Protein AF-A0A920AVJ4-F1 (afdb_monomer_lite)

Structure (mmCIF, N/CA/C/O backbone):
data_AF-A0A920AVJ4-F1
#
_entry.id   AF-A0A920AVJ4-F1
#
loop_
_atom_site.group_PDB
_atom_site.id
_atom_site.type_symbol
_atom_site.label_atom_id
_atom_site.label_alt_id
_atom_site.label_comp_id
_atom_site.label_asym_id
_atom_site.label_entity_id
_atom_site.label_seq_id
_atom_site.pdbx_PDB_ins_code
_atom_site.Cartn_x
_atom_site.Cartn_y
_atom_site.Cartn_z
_atom_site.occupancy
_atom_site.B_iso_or_equiv
_atom_site.auth_seq_id
_atom_site.auth_comp_id
_atom_site.auth_asym_id
_atom_site.auth_atom_id
_atom_site.pdbx_PDB_model_num
ATOM 1 N N . MET A 1 1 ? 3.352 11.885 11.470 1.00 48.16 1 MET A N 1
ATOM 2 C CA . MET A 1 1 ? 4.686 11.280 11.674 1.00 48.16 1 MET A CA 1
ATOM 3 C C . MET A 1 1 ? 5.054 10.515 10.416 1.00 48.16 1 MET A C 1
ATOM 5 O O . MET A 1 1 ? 4.161 9.924 9.822 1.00 48.16 1 MET A O 1
ATOM 9 N N . GLN A 1 2 ? 6.312 10.574 9.982 1.00 61.62 2 GLN A N 1
ATOM 10 C CA . GLN A 1 2 ? 6.826 9.662 8.956 1.00 61.62 2 GLN A CA 1
ATOM 11 C C . GLN A 1 2 ? 7.386 8.417 9.657 1.00 61.62 2 GLN A C 1
ATOM 13 O O . GLN A 1 2 ? 7.918 8.561 10.758 1.00 61.62 2 GLN A O 1
ATOM 18 N N . PRO A 1 3 ? 7.223 7.211 9.089 1.00 67.56 3 PRO A N 1
ATOM 19 C CA . PRO A 1 3 ? 7.799 6.007 9.672 1.00 67.56 3 PRO A CA 1
ATOM 20 C C . PRO A 1 3 ? 9.327 6.095 9.648 1.00 67.56 3 PRO A C 1
ATOM 22 O O . PRO A 1 3 ? 9.911 6.466 8.630 1.00 67.56 3 PRO A O 1
ATOM 25 N N . GLU A 1 4 ? 9.963 5.744 10.763 1.00 81.25 4 GLU A N 1
ATOM 26 C CA . GLU A 1 4 ? 11.417 5.633 10.846 1.00 81.25 4 GLU A CA 1
ATOM 27 C C . GLU A 1 4 ? 11.849 4.223 10.445 1.00 81.25 4 GLU A C 1
ATOM 29 O O . GLU A 1 4 ? 11.341 3.219 10.956 1.00 81.25 4 GLU A O 1
ATOM 34 N N . GLU A 1 5 ? 12.782 4.142 9.501 1.00 80.31 5 GLU A N 1
ATOM 35 C CA . GLU A 1 5 ? 13.288 2.872 8.995 1.00 80.31 5 GLU A CA 1
ATOM 36 C C . GLU A 1 5 ? 13.936 2.043 10.116 1.00 80.31 5 GLU A C 1
ATOM 38 O O . GLU A 1 5 ? 14.633 2.576 10.975 1.00 80.31 5 GLU A O 1
ATOM 43 N N . ASN A 1 6 ? 13.732 0.722 10.093 1.00 83.19 6 ASN A N 1
ATOM 44 C CA . ASN A 1 6 ? 14.309 -0.228 11.054 1.00 83.19 6 ASN A CA 1
ATOM 45 C C . ASN A 1 6 ? 13.905 -0.004 12.527 1.00 83.19 6 ASN A C 1
ATOM 47 O O . ASN A 1 6 ? 14.560 -0.523 13.432 1.00 83.19 6 ASN A O 1
ATOM 51 N N . THR A 1 7 ? 12.804 0.710 12.779 1.00 87.56 7 THR A N 1
ATOM 52 C CA . THR A 1 7 ? 12.229 0.895 14.121 1.00 87.56 7 THR A CA 1
ATOM 53 C C . THR A 1 7 ? 10.925 0.118 14.297 1.00 87.56 7 THR A C 1
ATOM 55 O O . THR A 1 7 ? 10.300 -0.327 13.330 1.00 87.56 7 THR A O 1
ATOM 58 N N . GLN A 1 8 ? 10.505 -0.079 15.550 1.00 85.19 8 GLN A N 1
ATOM 59 C CA . GLN A 1 8 ? 9.211 -0.693 15.824 1.00 85.19 8 GLN A CA 1
ATOM 60 C C . GLN A 1 8 ? 8.088 0.249 15.353 1.00 85.19 8 GLN A C 1
ATOM 62 O O . GLN A 1 8 ? 8.074 1.414 15.750 1.00 85.19 8 GLN A O 1
ATOM 67 N N . PRO A 1 9 ? 7.128 -0.228 14.539 1.00 83.81 9 PRO A N 1
ATOM 68 C CA . PRO A 1 9 ? 6.040 0.620 14.079 1.00 83.81 9 PRO A CA 1
ATOM 69 C C . PRO A 1 9 ? 5.139 1.010 15.253 1.00 83.81 9 PRO A C 1
ATOM 71 O O . PRO A 1 9 ? 4.812 0.167 16.089 1.00 83.81 9 PRO A O 1
ATOM 74 N N . SER A 1 10 ? 4.673 2.262 15.265 1.00 85.25 10 SER A N 1
ATOM 75 C CA . SER A 1 10 ? 3.661 2.722 16.226 1.00 85.25 10 SER A CA 1
ATOM 76 C C . SER A 1 10 ? 2.351 1.943 16.088 1.00 85.25 10 SER A C 1
ATOM 78 O O . SER A 1 10 ? 1.718 1.619 17.085 1.00 85.25 10 SER A O 1
ATOM 80 N N . ASN A 1 11 ? 1.994 1.588 14.850 1.00 85.06 11 ASN A N 1
ATOM 81 C CA . ASN A 1 11 ? 0.774 0.874 14.501 1.00 85.06 11 ASN A CA 1
ATOM 82 C C . ASN A 1 11 ? 1.119 -0.372 13.682 1.00 85.06 11 ASN A C 1
ATOM 84 O O . ASN A 1 11 ? 1.608 -0.275 12.553 1.00 85.06 11 ASN A O 1
ATOM 88 N N . GLN A 1 12 ? 0.864 -1.562 14.232 1.00 85.44 12 GLN A N 1
ATOM 89 C CA . GLN A 1 12 ? 1.130 -2.803 13.507 1.00 85.44 12 GLN A CA 1
ATOM 90 C C . GLN A 1 12 ? 0.145 -3.001 12.354 1.00 85.44 12 GLN A C 1
ATOM 92 O O . GLN A 1 12 ? -1.066 -2.852 12.504 1.00 85.44 12 GLN A O 1
ATOM 97 N N . THR A 1 13 ? 0.679 -3.413 11.207 1.00 84.00 13 THR A N 1
ATOM 98 C CA . THR A 1 13 ? -0.089 -3.736 10.005 1.00 84.00 13 THR A CA 1
ATOM 99 C C . THR A 1 13 ? 0.365 -5.090 9.472 1.00 84.00 13 THR A C 1
ATOM 101 O O . THR A 1 13 ? 1.560 -5.377 9.422 1.00 84.00 13 THR A O 1
ATOM 104 N N . LYS A 1 14 ? -0.582 -5.938 9.069 1.00 87.56 14 LYS A N 1
ATOM 105 C CA . LYS A 1 14 ? -0.322 -7.192 8.350 1.00 87.56 14 LYS A CA 1
ATOM 106 C C . LYS A 1 14 ? -0.725 -7.031 6.896 1.00 87.56 14 LYS A C 1
ATOM 108 O O . LYS A 1 14 ? -1.704 -6.350 6.600 1.00 87.56 14 LYS A O 1
ATOM 113 N N . PHE A 1 15 ? -0.024 -7.706 5.996 1.00 85.50 15 PHE A N 1
ATOM 114 C CA . PHE A 1 15 ? -0.402 -7.729 4.591 1.00 85.50 15 PHE A CA 1
ATOM 115 C C . PHE A 1 15 ? -0.205 -9.110 3.965 1.00 85.50 15 PHE A C 1
ATOM 117 O O . PHE A 1 15 ? 0.537 -9.946 4.482 1.00 85.50 15 PHE A O 1
ATOM 124 N N . LYS A 1 16 ? -0.891 -9.347 2.846 1.00 87.56 16 LYS A N 1
ATOM 125 C CA . LYS A 1 16 ? -0.718 -10.523 1.988 1.00 87.56 16 LYS A CA 1
ATOM 126 C C . LYS A 1 16 ? -0.800 -10.088 0.530 1.00 87.56 16 LYS A C 1
ATOM 128 O O . LYS A 1 16 ? -1.674 -9.299 0.181 1.00 87.56 16 LYS A O 1
ATOM 133 N N . LEU A 1 17 ? 0.082 -10.629 -0.306 1.00 84.81 17 LEU A N 1
ATOM 134 C CA . LEU A 1 17 ? 0.003 -10.479 -1.755 1.00 84.81 17 LEU A CA 1
ATOM 135 C C . LEU A 1 17 ? -0.424 -11.794 -2.397 1.00 84.81 17 LEU A C 1
ATOM 137 O O . LEU A 1 17 ? 0.009 -12.869 -1.983 1.00 84.81 17 LEU A O 1
ATOM 141 N N . LEU A 1 18 ? -1.270 -11.677 -3.410 1.00 87.50 18 LEU A N 1
ATOM 142 C CA . LEU A 1 18 ? -1.582 -12.715 -4.385 1.00 87.50 18 LEU A CA 1
ATOM 143 C C . LEU A 1 18 ? -1.502 -12.078 -5.772 1.00 87.50 18 LEU A C 1
ATOM 145 O O . LEU A 1 18 ? -1.623 -10.861 -5.896 1.00 87.50 18 LEU A O 1
ATOM 149 N N . PHE A 1 19 ? -1.317 -12.876 -6.812 1.00 86.38 19 PHE A N 1
ATOM 150 C CA . PHE A 1 19 ? -1.341 -12.377 -8.180 1.00 86.38 19 PHE A CA 1
ATOM 151 C C . PHE A 1 19 ? -1.808 -13.463 -9.145 1.00 86.38 19 PHE A C 1
ATOM 153 O O . PHE A 1 19 ? -1.712 -14.654 -8.841 1.00 86.38 19 PHE A O 1
ATOM 160 N N . ASP A 1 20 ? -2.306 -13.021 -10.289 1.00 89.00 20 ASP A N 1
ATOM 161 C CA . ASP A 1 20 ? -2.537 -13.824 -11.485 1.00 89.00 20 ASP A CA 1
ATOM 162 C C . ASP A 1 20 ? -2.036 -13.056 -12.722 1.00 89.00 20 ASP A C 1
ATOM 164 O O . ASP A 1 20 ? -1.397 -12.008 -12.592 1.00 89.00 20 ASP A O 1
ATOM 168 N N . ASP A 1 21 ? -2.322 -13.565 -13.921 1.00 91.31 21 ASP A N 1
ATOM 169 C CA . ASP A 1 21 ? -1.880 -12.960 -15.185 1.00 91.31 21 ASP A CA 1
ATOM 170 C C . ASP A 1 21 ? -2.485 -11.568 -15.459 1.00 91.31 21 ASP A C 1
ATOM 172 O O . ASP A 1 21 ? -2.025 -10.854 -16.350 1.00 91.31 21 ASP A O 1
ATOM 176 N N . ASN A 1 22 ? -3.519 -11.164 -14.716 1.00 87.25 22 ASN A N 1
ATOM 177 C CA . ASN A 1 22 ? -4.266 -9.928 -14.939 1.00 87.25 22 ASN A CA 1
ATOM 178 C C . ASN A 1 22 ? -4.068 -8.897 -13.825 1.00 87.25 22 ASN A C 1
ATOM 180 O O . ASN A 1 22 ? -4.208 -7.696 -14.075 1.00 87.25 22 ASN A O 1
ATOM 184 N N . ALA A 1 23 ? -3.833 -9.335 -12.586 1.00 83.00 23 ALA A N 1
ATOM 185 C CA . ALA A 1 23 ? -3.824 -8.441 -11.438 1.00 83.00 23 ALA A CA 1
ATOM 186 C C . ALA A 1 23 ? -2.922 -8.903 -10.289 1.00 83.00 23 ALA A C 1
ATOM 188 O O . ALA A 1 23 ? -2.762 -10.087 -10.003 1.00 83.00 23 ALA A O 1
ATOM 189 N N . ILE A 1 24 ? -2.422 -7.909 -9.551 1.00 84.62 24 ILE A N 1
ATOM 190 C CA . ILE A 1 24 ? -1.855 -8.082 -8.215 1.00 84.62 24 ILE A CA 1
ATOM 191 C C . ILE A 1 24 ? -2.931 -7.705 -7.197 1.00 84.62 24 ILE A C 1
ATOM 193 O O . ILE A 1 24 ? -3.504 -6.616 -7.246 1.00 84.62 24 ILE A O 1
ATOM 197 N N . TYR A 1 25 ? -3.171 -8.595 -6.245 1.00 83.44 25 TYR A N 1
ATOM 198 C CA . TYR A 1 25 ? -4.085 -8.407 -5.131 1.00 83.44 25 TYR A CA 1
ATOM 199 C C . TYR A 1 25 ? -3.281 -8.144 -3.868 1.00 83.44 25 TYR A C 1
ATOM 201 O O . TYR A 1 25 ? -2.494 -8.989 -3.436 1.00 83.44 25 TYR A O 1
ATOM 209 N N . VAL A 1 26 ? -3.513 -6.993 -3.243 1.00 83.56 26 VAL A N 1
ATOM 210 C CA . VAL A 1 26 ? -2.868 -6.636 -1.979 1.00 83.56 26 VAL A CA 1
ATOM 211 C C . VAL A 1 26 ? -3.920 -6.526 -0.889 1.00 83.56 26 VAL A C 1
ATOM 213 O O . VAL A 1 26 ? -4.814 -5.686 -0.945 1.00 83.56 26 VAL A O 1
ATOM 216 N N . PHE A 1 27 ? -3.796 -7.387 0.112 1.00 83.44 27 PHE A N 1
ATOM 217 C CA . PHE A 1 27 ? -4.616 -7.389 1.312 1.00 83.44 27 PHE A CA 1
ATOM 218 C C . PHE A 1 27 ? -3.826 -6.694 2.408 1.00 83.44 27 PHE A C 1
ATOM 220 O O . PHE A 1 27 ? -2.686 -7.079 2.659 1.00 83.44 27 PHE A O 1
ATOM 227 N N . VAL A 1 28 ? -4.422 -5.709 3.074 1.00 84.50 28 VAL A N 1
ATOM 228 C CA . VAL A 1 28 ? -3.789 -4.988 4.181 1.00 84.50 28 VAL A CA 1
ATOM 229 C C . VAL A 1 28 ? -4.762 -4.930 5.350 1.00 84.50 28 VAL A C 1
ATOM 231 O O . VAL A 1 28 ? -5.935 -4.611 5.174 1.00 84.50 28 VAL A O 1
ATOM 234 N N . LYS A 1 29 ? -4.270 -5.254 6.544 1.00 84.56 29 LYS A N 1
ATOM 235 C CA . LYS A 1 29 ? -5.017 -5.213 7.798 1.00 84.56 29 LYS A CA 1
ATOM 236 C C . LYS A 1 29 ? -4.235 -4.403 8.823 1.00 84.56 29 LYS A C 1
ATOM 238 O O . LYS A 1 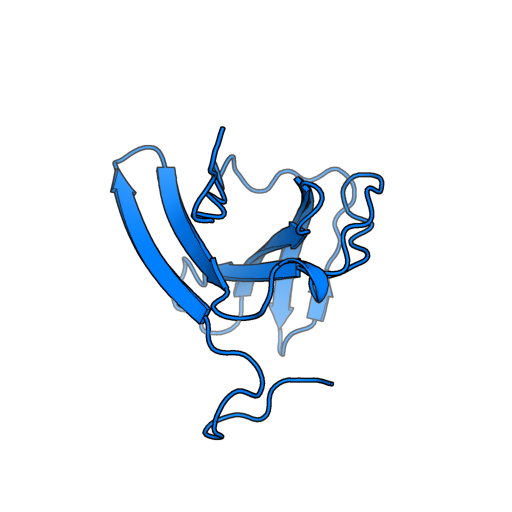29 ? -3.170 -4.838 9.260 1.00 84.56 29 LYS A O 1
ATOM 243 N N . SER A 1 30 ? -4.791 -3.266 9.229 1.00 86.69 30 SER A N 1
ATOM 244 C CA . SER A 1 30 ? -4.334 -2.559 10.427 1.00 86.69 30 SER A CA 1
ATOM 245 C C . SER A 1 30 ? -4.761 -3.331 11.681 1.00 86.69 30 SER A C 1
ATOM 247 O O . SER A 1 30 ? -5.821 -3.961 11.681 1.00 86.69 30 SER A O 1
ATOM 249 N N . LEU A 1 31 ? -3.925 -3.335 12.721 1.00 86.50 31 LEU A N 1
ATOM 250 C CA . LEU A 1 31 ? -4.205 -3.990 14.008 1.00 86.50 31 LEU A CA 1
ATOM 251 C C . LEU A 1 31 ? -4.551 -2.998 15.129 1.00 86.50 31 LEU A C 1
ATOM 253 O O . LEU A 1 31 ? -4.615 -3.404 16.287 1.0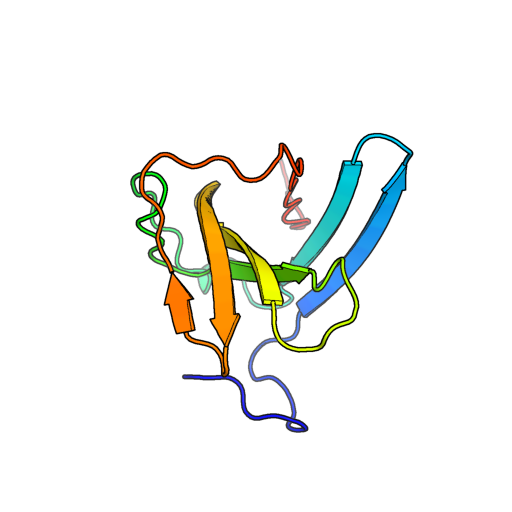0 86.50 31 LEU A O 1
ATOM 257 N N . ILE A 1 32 ? -4.729 -1.717 14.800 1.00 85.50 32 ILE A N 1
ATOM 258 C CA . ILE A 1 32 ? -5.156 -0.695 15.764 1.00 85.50 32 ILE A CA 1
ATOM 259 C C . ILE A 1 32 ? -6.657 -0.785 16.044 1.00 85.50 32 ILE A C 1
ATOM 261 O O . ILE A 1 32 ? -7.384 -1.496 15.346 1.00 85.50 32 ILE A O 1
ATOM 265 N N . ASN A 1 33 ? -7.119 -0.039 17.049 1.00 86.75 33 ASN A N 1
ATOM 266 C CA . ASN A 1 33 ? -8.543 0.125 17.306 1.00 86.75 33 ASN A CA 1
ATOM 267 C C . ASN A 1 33 ? -9.225 0.802 16.094 1.00 86.75 33 ASN A C 1
ATOM 269 O O . ASN A 1 33 ? -8.782 1.878 15.690 1.00 86.75 33 ASN A O 1
ATOM 273 N N . PRO A 1 34 ? -10.295 0.222 15.519 1.00 84.00 34 PRO A N 1
ATOM 274 C CA . PRO A 1 34 ? -11.039 0.838 14.422 1.00 84.00 34 PRO A CA 1
ATOM 275 C C . PRO A 1 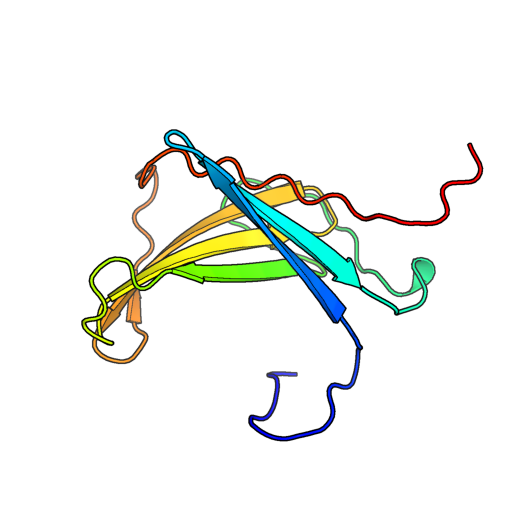34 ? -11.507 2.274 14.696 1.00 84.00 34 PRO A C 1
ATOM 277 O O . PRO A 1 34 ? -11.524 3.082 13.770 1.00 84.00 34 PRO A O 1
ATOM 280 N N . ASP A 1 35 ? -11.818 2.619 15.950 1.00 88.25 35 ASP A N 1
ATOM 281 C CA . ASP A 1 35 ? -12.252 3.972 16.335 1.00 88.25 35 ASP A CA 1
ATOM 282 C C . ASP A 1 35 ? -11.137 5.027 16.212 1.00 88.25 35 ASP A C 1
ATOM 284 O O . ASP A 1 35 ? -11.408 6.226 16.152 1.00 88.25 35 ASP A O 1
ATOM 288 N N . GLU A 1 36 ? -9.875 4.595 16.159 1.00 87.94 36 GLU A N 1
ATOM 289 C CA . GLU A 1 36 ? -8.719 5.471 15.943 1.00 87.94 36 GLU A CA 1
ATOM 290 C C . GLU A 1 36 ? -8.476 5.749 14.453 1.00 87.94 36 GLU A C 1
ATOM 292 O O . GLU A 1 36 ? -7.684 6.632 14.119 1.00 87.94 36 GLU A O 1
ATOM 297 N N . ILE A 1 37 ? -9.161 5.027 13.554 1.00 86.94 37 ILE A N 1
ATOM 298 C CA . ILE A 1 37 ? -9.001 5.193 12.111 1.00 86.94 37 ILE A CA 1
ATOM 299 C C . ILE A 1 37 ? -9.716 6.465 11.657 1.00 86.94 37 ILE A C 1
ATOM 301 O O . ILE A 1 37 ? -10.945 6.577 11.667 1.00 86.94 37 ILE A O 1
ATOM 305 N N . VAL A 1 38 ? -8.941 7.417 11.150 1.00 91.19 38 VAL A N 1
ATOM 306 C CA . VAL A 1 38 ? -9.469 8.652 10.581 1.00 91.19 38 VAL A CA 1
ATOM 307 C C . VAL A 1 38 ? -10.021 8.367 9.188 1.00 91.19 38 VAL A C 1
ATOM 309 O O . VAL A 1 38 ? -9.274 8.205 8.221 1.00 91.19 38 VAL A O 1
ATOM 312 N N . ASN A 1 39 ? -11.347 8.344 9.079 1.00 90.00 39 ASN A N 1
ATOM 313 C CA . ASN A 1 39 ? -12.069 8.035 7.850 1.00 90.00 39 ASN A CA 1
ATOM 314 C C . ASN A 1 39 ? -12.682 9.299 7.2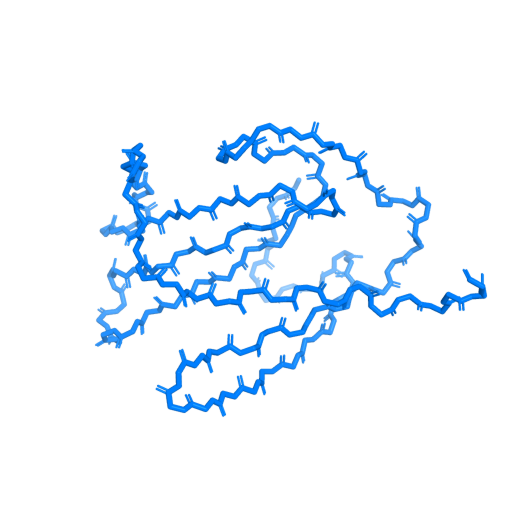17 1.00 90.00 39 ASN A C 1
ATOM 316 O O . ASN A 1 39 ? -13.726 9.778 7.662 1.00 90.00 39 ASN A O 1
ATOM 320 N N . ARG A 1 40 ? -12.029 9.863 6.187 1.00 91.62 40 ARG A N 1
ATOM 321 C CA . ARG A 1 40 ? -12.501 11.065 5.469 1.00 91.62 40 ARG A CA 1
ATOM 322 C C . ARG A 1 40 ? -12.555 10.835 3.962 1.00 91.62 40 ARG A C 1
ATOM 324 O O . ARG A 1 40 ? -11.532 10.635 3.312 1.00 91.62 40 ARG A O 1
ATOM 331 N N . LEU A 1 41 ? -13.765 10.875 3.402 1.00 91.62 41 LEU A N 1
ATOM 332 C CA . LEU A 1 41 ? -13.976 10.719 1.966 1.00 91.62 41 LEU A CA 1
ATOM 333 C C . LEU A 1 41 ? -13.670 12.021 1.228 1.00 91.62 41 LEU A C 1
ATOM 335 O O . LEU A 1 41 ? -14.151 13.096 1.584 1.00 91.62 41 LEU A O 1
ATOM 339 N N . THR A 1 42 ? -12.918 11.895 0.146 1.00 92.50 42 THR A N 1
ATOM 340 C CA . THR A 1 42 ? -12.493 13.004 -0.705 1.00 92.50 42 THR A CA 1
ATOM 341 C C . THR A 1 42 ? -12.575 12.605 -2.176 1.00 92.50 42 THR A C 1
ATOM 343 O O . THR A 1 42 ? -12.973 11.493 -2.528 1.00 92.50 42 THR A O 1
ATOM 346 N N . ARG A 1 43 ? -12.232 13.530 -3.077 1.00 91.12 43 ARG A N 1
ATOM 347 C CA . ARG A 1 43 ? -12.123 13.212 -4.505 1.00 91.12 43 ARG A CA 1
ATOM 348 C C . ARG A 1 43 ? -10.865 12.384 -4.767 1.00 91.12 43 ARG A C 1
ATOM 350 O O . ARG A 1 43 ? -9.891 12.477 -4.022 1.00 91.12 43 ARG A O 1
ATOM 357 N N . ARG A 1 44 ? -10.870 11.623 -5.869 1.00 86.19 44 ARG A N 1
ATOM 358 C CA . ARG A 1 44 ? -9.670 10.937 -6.374 1.00 86.19 44 ARG A CA 1
ATOM 359 C C . ARG A 1 44 ? -8.473 11.895 -6.381 1.00 86.19 44 ARG A C 1
ATOM 361 O O . ARG A 1 44 ? -8.626 13.082 -6.663 1.00 86.19 44 ARG A O 1
ATOM 368 N N . ASP A 1 45 ? -7.310 11.355 -6.042 1.00 85.12 45 ASP A N 1
ATOM 369 C CA . ASP A 1 45 ? -6.024 12.048 -5.941 1.00 85.12 45 ASP A CA 1
ATOM 370 C C . ASP A 1 45 ? -5.900 13.071 -4.794 1.00 85.12 45 ASP A C 1
ATOM 372 O O . ASP A 1 45 ? -4.831 13.659 -4.623 1.00 85.12 45 ASP A O 1
ATOM 376 N N . GLN A 1 46 ? -6.934 13.235 -3.958 1.00 89.56 46 GLN A N 1
ATOM 377 C CA . GLN A 1 46 ? -6.948 14.124 -2.788 1.00 89.56 46 GLN A CA 1
ATOM 378 C C . GLN A 1 46 ? -7.024 13.326 -1.479 1.00 89.56 46 GLN A C 1
ATOM 380 O O . GLN A 1 46 ? -7.953 13.503 -0.698 1.00 89.56 46 GLN A O 1
ATOM 385 N N . LEU A 1 47 ? -6.082 12.405 -1.252 1.00 82.56 47 LEU A N 1
ATOM 386 C CA . LEU A 1 47 ? -6.066 11.571 -0.042 1.00 82.56 47 LEU A CA 1
ATOM 387 C C . LEU A 1 47 ? -6.077 12.425 1.235 1.00 82.56 47 LEU A C 1
ATOM 389 O O . LEU A 1 47 ? -5.217 13.285 1.415 1.00 82.56 47 LEU A O 1
ATOM 393 N N . ASP A 1 48 ? -7.035 12.137 2.111 1.00 89.62 48 ASP A N 1
ATOM 394 C CA . ASP A 1 48 ? -7.146 12.687 3.457 1.00 89.62 48 ASP A CA 1
ATOM 395 C C . ASP A 1 48 ? -7.619 11.583 4.419 1.00 89.62 48 ASP A C 1
ATOM 397 O O . ASP A 1 48 ? -8.284 10.630 4.001 1.00 89.62 48 ASP A O 1
ATOM 401 N N . GLY A 1 49 ? -7.255 11.698 5.695 1.00 89.62 49 GLY A N 1
ATOM 402 C CA . GLY A 1 49 ? -7.391 10.626 6.686 1.00 89.62 49 GLY A CA 1
ATOM 403 C C . GLY A 1 49 ? -6.305 9.549 6.584 1.00 89.62 49 GLY A C 1
ATOM 404 O O . GLY A 1 49 ? -5.268 9.746 5.945 1.00 89.62 49 GLY A O 1
ATOM 405 N N . ASP A 1 50 ? -6.536 8.413 7.244 1.00 89.69 50 ASP A N 1
ATOM 406 C CA . ASP A 1 50 ? -5.592 7.295 7.240 1.00 89.69 50 ASP A CA 1
ATOM 407 C C . ASP A 1 50 ? -5.573 6.602 5.883 1.00 89.69 50 ASP A C 1
ATOM 409 O O . ASP A 1 50 ? -6.616 6.327 5.287 1.00 89.69 50 ASP A O 1
ATOM 413 N N . ALA A 1 51 ? -4.375 6.301 5.392 1.00 88.44 51 ALA A N 1
ATOM 414 C CA . ALA A 1 51 ? -4.185 5.716 4.077 1.00 88.44 51 ALA A CA 1
ATOM 415 C C . ALA A 1 51 ? -3.006 4.751 4.047 1.00 88.44 51 ALA A C 1
ATOM 417 O O . ALA A 1 51 ? -2.038 4.881 4.796 1.00 88.44 51 ALA A O 1
ATOM 418 N N . ILE A 1 52 ? -3.082 3.810 3.114 1.00 88.31 52 ILE A N 1
ATOM 419 C CA . ILE A 1 52 ? -1.969 2.946 2.739 1.00 88.31 52 ILE A CA 1
ATOM 420 C C . ILE A 1 52 ? -1.413 3.391 1.391 1.00 88.31 52 ILE A C 1
ATOM 422 O O . ILE A 1 52 ? -2.156 3.869 0.534 1.00 88.31 52 ILE A O 1
ATOM 426 N N . TYR A 1 53 ? -0.112 3.192 1.201 1.00 87.44 53 TYR A N 1
ATOM 427 C CA . TYR A 1 53 ? 0.559 3.362 -0.082 1.00 87.44 53 TYR A CA 1
ATOM 428 C C . TYR A 1 53 ? 1.364 2.106 -0.399 1.00 87.44 53 TYR A C 1
ATOM 430 O O . TYR A 1 53 ? 2.044 1.566 0.472 1.00 87.44 53 TYR A O 1
ATOM 438 N N . ILE A 1 54 ? 1.290 1.648 -1.644 1.00 87.50 54 ILE A N 1
ATOM 439 C CA . ILE A 1 54 ? 2.024 0.486 -2.146 1.00 87.50 54 ILE A CA 1
ATOM 440 C C . ILE A 1 54 ? 2.784 0.925 -3.388 1.00 87.50 54 ILE A C 1
ATOM 442 O O . ILE A 1 54 ? 2.177 1.422 -4.334 1.00 87.50 54 ILE A O 1
ATOM 446 N N . ALA A 1 55 ? 4.101 0.744 -3.376 1.00 87.81 55 ALA A N 1
ATOM 447 C CA . ALA A 1 55 ? 4.979 1.087 -4.484 1.00 87.81 55 ALA A CA 1
ATOM 448 C C . ALA A 1 55 ? 5.505 -0.183 -5.164 1.00 87.81 55 ALA A C 1
ATOM 450 O O . ALA A 1 55 ? 6.021 -1.076 -4.494 1.00 87.81 55 ALA A O 1
ATOM 451 N N . PHE A 1 56 ? 5.400 -0.241 -6.490 1.00 87.12 56 PHE A N 1
ATOM 452 C CA . PHE A 1 56 ? 5.978 -1.292 -7.321 1.00 87.12 56 PHE A CA 1
ATOM 453 C C . PHE A 1 56 ? 7.079 -0.707 -8.205 1.00 87.12 56 PHE A C 1
ATOM 455 O O . PHE A 1 56 ? 6.803 0.101 -9.093 1.00 87.12 56 PHE A O 1
ATOM 462 N N . ASP A 1 57 ? 8.316 -1.146 -7.983 1.00 88.31 57 ASP A N 1
ATOM 463 C CA . ASP A 1 57 ? 9.410 -1.003 -8.945 1.00 88.31 57 ASP A CA 1
ATOM 464 C C . ASP A 1 57 ? 9.366 -2.198 -9.905 1.00 88.31 57 ASP A C 1
ATOM 466 O O . ASP A 1 57 ? 10.004 -3.229 -9.696 1.00 88.31 57 ASP A O 1
ATOM 470 N N . SER A 1 58 ? 8.529 -2.087 -10.937 1.00 85.56 58 SER A N 1
ATOM 471 C CA . SER A 1 58 ? 8.307 -3.170 -11.900 1.00 85.56 58 SER A CA 1
ATOM 472 C C . SER A 1 58 ? 9.518 -3.452 -12.791 1.00 85.56 58 SER A C 1
ATOM 474 O O . SER A 1 58 ? 9.592 -4.525 -13.382 1.00 85.56 58 SER A O 1
ATOM 476 N N . ASN A 1 59 ? 10.445 -2.497 -12.906 1.00 87.19 59 ASN A N 1
ATOM 477 C CA . ASN A 1 59 ? 11.646 -2.628 -13.732 1.00 87.19 59 ASN A CA 1
ATOM 478 C C . ASN A 1 59 ? 12.868 -3.071 -12.913 1.00 87.19 59 ASN A C 1
ATOM 480 O O . ASN A 1 59 ? 13.906 -3.377 -13.499 1.00 87.19 59 ASN A O 1
ATOM 484 N N . ASN A 1 60 ? 12.744 -3.111 -11.580 1.00 87.00 60 ASN A N 1
ATOM 485 C CA . ASN A 1 60 ? 13.824 -3.362 -10.628 1.00 87.00 60 ASN A CA 1
ATOM 486 C C . ASN A 1 60 ? 15.041 -2.445 -10.868 1.00 87.00 60 ASN A C 1
ATOM 488 O O . ASN A 1 60 ? 16.194 -2.861 -10.722 1.00 87.00 60 ASN A O 1
ATOM 492 N N . ASP A 1 61 ? 14.783 -1.204 -11.289 1.00 87.25 61 ASP A N 1
ATOM 493 C CA . ASP A 1 61 ? 15.821 -0.219 -11.605 1.00 87.25 61 ASP A CA 1
ATOM 494 C C . ASP A 1 61 ? 16.210 0.635 -10.388 1.00 87.25 61 ASP A C 1
ATOM 496 O O . ASP A 1 61 ? 17.225 1.333 -10.427 1.00 87.25 61 ASP A O 1
ATOM 500 N N . LYS A 1 62 ? 15.442 0.536 -9.292 1.00 86.62 62 LYS A N 1
ATOM 501 C CA . LYS A 1 62 ? 15.583 1.281 -8.031 1.00 86.62 62 LYS A CA 1
ATOM 502 C C . LYS A 1 62 ? 15.452 2.799 -8.188 1.00 86.62 62 LYS A C 1
ATOM 504 O O . LYS A 1 62 ? 15.844 3.551 -7.295 1.00 86.62 62 LYS A O 1
ATOM 509 N N . ILE A 1 63 ? 14.909 3.256 -9.313 1.00 83.94 63 ILE A N 1
ATOM 510 C CA . ILE A 1 63 ? 14.806 4.667 -9.703 1.00 83.94 63 ILE A CA 1
ATOM 511 C C . ILE A 1 63 ? 13.345 5.058 -9.930 1.00 83.94 63 ILE A C 1
ATOM 513 O O . ILE A 1 63 ? 12.954 6.182 -9.593 1.00 83.94 63 ILE A O 1
ATOM 517 N N . ASN A 1 64 ? 12.548 4.159 -10.507 1.00 84.44 64 ASN A N 1
ATOM 518 C CA . ASN A 1 64 ? 11.173 4.411 -10.906 1.00 84.44 64 ASN A CA 1
ATOM 519 C C . ASN A 1 64 ? 10.214 3.459 -10.189 1.00 84.44 64 ASN A C 1
ATOM 521 O O . ASN A 1 64 ? 10.483 2.273 -10.033 1.00 84.44 64 ASN A O 1
ATOM 525 N N . SER A 1 65 ? 9.056 3.968 -9.776 1.00 85.94 65 SER A N 1
ATOM 526 C CA . SER A 1 65 ? 7.994 3.113 -9.247 1.00 85.94 65 SER A CA 1
ATOM 527 C C . SER A 1 65 ? 6.599 3.656 -9.530 1.00 85.94 65 SER A C 1
ATOM 529 O O . SER A 1 65 ? 6.375 4.864 -9.652 1.00 85.94 65 SER A O 1
ATOM 531 N N . PHE A 1 66 ? 5.646 2.732 -9.614 1.00 86.81 66 PHE A N 1
ATOM 532 C CA . PHE A 1 66 ? 4.220 3.028 -9.600 1.00 86.81 66 PHE A CA 1
ATOM 533 C C . PHE A 1 66 ? 3.712 2.923 -8.169 1.00 86.81 66 PHE A C 1
ATOM 535 O O . PHE A 1 66 ? 3.853 1.877 -7.538 1.00 86.81 66 PHE A O 1
ATOM 542 N N . VAL A 1 67 ? 3.127 4.000 -7.655 1.00 86.69 67 VAL A N 1
ATOM 543 C CA . VAL A 1 67 ? 2.644 4.089 -6.280 1.00 86.69 67 VAL A CA 1
ATOM 544 C C . VAL A 1 67 ? 1.132 4.225 -6.275 1.00 86.69 67 VAL A C 1
ATOM 546 O O . VAL A 1 67 ? 0.580 5.153 -6.861 1.00 86.69 67 VAL A O 1
ATOM 549 N N . PHE A 1 68 ? 0.475 3.318 -5.566 1.00 88.31 68 PHE A N 1
ATOM 550 C CA . PHE A 1 68 ? -0.973 3.256 -5.411 1.00 88.31 68 PHE A CA 1
ATOM 551 C C . PHE A 1 68 ? -1.322 3.576 -3.965 1.00 88.31 68 PHE A C 1
ATOM 553 O O . PHE A 1 68 ? -0.848 2.910 -3.045 1.00 88.31 68 PHE A O 1
ATOM 560 N N . GLY A 1 69 ? -2.122 4.614 -3.768 1.00 88.56 69 GLY A N 1
ATOM 561 C CA . GLY A 1 69 ? -2.610 5.075 -2.481 1.00 88.56 69 GLY A CA 1
ATOM 562 C C . GLY A 1 69 ? -4.104 4.818 -2.330 1.00 88.56 69 GLY A C 1
ATOM 563 O O . GLY A 1 69 ? -4.877 5.021 -3.270 1.00 88.56 69 GLY A O 1
ATOM 564 N N . LEU A 1 70 ? -4.517 4.407 -1.136 1.00 89.50 70 LEU A N 1
ATOM 565 C CA . LEU A 1 70 ? -5.920 4.199 -0.799 1.00 89.50 70 LEU A CA 1
ATOM 566 C C . LEU A 1 70 ? -6.188 4.622 0.645 1.00 89.50 70 LEU A C 1
ATOM 568 O O . LEU A 1 70 ? -5.531 4.121 1.560 1.00 89.50 70 LEU A O 1
ATOM 572 N N . SER A 1 71 ? -7.150 5.523 0.849 1.00 90.31 71 SER A N 1
ATOM 573 C CA . SER A 1 71 ? -7.596 5.888 2.195 1.00 90.31 71 SER A CA 1
ATOM 574 C C . SER A 1 71 ? -8.537 4.841 2.785 1.00 90.31 71 SER A C 1
ATOM 576 O O . SER A 1 71 ? -9.177 4.071 2.065 1.00 90.31 71 SER A O 1
ATOM 578 N N . SER A 1 72 ? -8.683 4.869 4.106 1.00 88.69 72 SER A N 1
ATOM 579 C CA . SER A 1 72 ? -9.718 4.151 4.857 1.00 88.69 72 SER A CA 1
ATOM 580 C C . SER A 1 72 ? -11.139 4.457 4.353 1.00 88.69 72 SER A C 1
ATOM 582 O O . SER A 1 72 ? -12.013 3.599 4.440 1.00 88.69 72 SER A O 1
ATOM 584 N N . ALA A 1 73 ? -11.345 5.634 3.748 1.00 89.75 73 ALA A N 1
ATOM 585 C CA . ALA A 1 73 ? -12.599 6.056 3.122 1.00 89.75 73 ALA A CA 1
ATOM 586 C C . ALA A 1 73 ? -12.816 5.530 1.696 1.00 89.75 73 ALA A C 1
ATOM 588 O O . ALA A 1 73 ? -13.879 5.739 1.115 1.00 89.75 73 ALA A O 1
ATOM 589 N N . GLY A 1 74 ? -11.807 4.891 1.101 1.00 86.44 74 GLY A N 1
ATOM 590 C CA . GLY A 1 74 ? -11.851 4.410 -0.278 1.00 86.44 74 GLY A CA 1
ATOM 591 C C . GLY A 1 74 ? -11.425 5.435 -1.335 1.00 86.44 74 GLY A C 1
ATOM 592 O O . GLY A 1 74 ? -11.523 5.136 -2.528 1.00 86.44 74 GLY A O 1
ATOM 593 N N . THR A 1 75 ? -10.919 6.614 -0.949 1.00 88.56 75 THR A N 1
ATOM 594 C CA . THR A 1 75 ? -10.310 7.552 -1.906 1.00 88.56 75 THR A CA 1
ATOM 595 C C . THR A 1 75 ? -9.053 6.922 -2.495 1.00 88.56 75 THR A C 1
ATOM 597 O O . THR A 1 75 ? -8.171 6.496 -1.756 1.00 88.56 75 THR A O 1
ATOM 600 N N . GLN A 1 76 ? -8.943 6.906 -3.822 1.00 88.50 76 GLN A N 1
ATOM 601 C CA . GLN A 1 76 ? -7.795 6.353 -4.546 1.00 88.50 76 GLN A CA 1
ATOM 602 C C . GLN A 1 76 ? -6.855 7.451 -5.045 1.00 88.50 76 GLN A C 1
ATOM 604 O O . GLN A 1 76 ? -7.299 8.557 -5.373 1.00 88.50 76 GLN A O 1
ATOM 609 N N . ARG A 1 77 ? -5.566 7.122 -5.145 1.00 86.31 77 ARG A N 1
ATOM 610 C CA . ARG A 1 77 ? -4.534 7.965 -5.754 1.00 86.31 77 ARG A CA 1
ATOM 611 C C . ARG A 1 77 ? -3.490 7.110 -6.455 1.00 86.31 77 ARG A C 1
ATOM 613 O O . ARG A 1 77 ? -2.951 6.203 -5.835 1.00 86.31 77 ARG A O 1
ATOM 620 N N . ASP A 1 78 ? -3.118 7.494 -7.670 1.00 87.31 78 ASP A N 1
ATOM 621 C CA . ASP A 1 78 ? -2.037 6.839 -8.411 1.00 87.31 78 ASP A CA 1
ATOM 622 C C . ASP A 1 78 ? -0.922 7.851 -8.688 1.00 87.31 78 ASP A C 1
ATOM 624 O O . ASP A 1 78 ? -1.170 8.987 -9.099 1.00 87.31 78 ASP A O 1
ATOM 628 N N . VAL A 1 79 ? 0.326 7.463 -8.440 1.00 84.31 79 VAL A N 1
ATOM 629 C CA . VAL A 1 79 ? 1.494 8.336 -8.581 1.00 84.31 79 VAL A CA 1
ATOM 630 C C . VAL A 1 79 ? 2.606 7.588 -9.299 1.00 84.31 79 VAL A C 1
ATOM 632 O O . VAL A 1 79 ? 2.857 6.418 -9.032 1.00 84.31 79 VAL A O 1
ATOM 635 N N . PHE A 1 80 ? 3.309 8.285 -10.190 1.00 84.06 80 PHE A N 1
ATOM 636 C CA . PHE A 1 80 ? 4.577 7.805 -10.722 1.00 84.06 80 PHE A CA 1
ATOM 637 C C . PHE A 1 80 ? 5.717 8.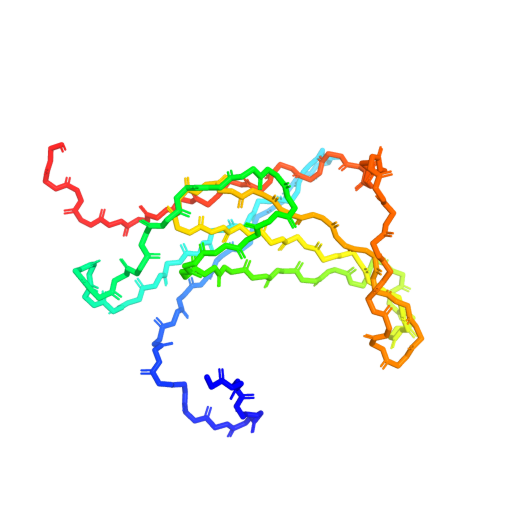496 -9.973 1.00 84.06 80 PHE A C 1
ATOM 639 O O . PHE A 1 80 ? 5.856 9.723 -10.029 1.00 84.06 80 PHE A O 1
ATOM 646 N N . ALA A 1 81 ? 6.509 7.713 -9.250 1.00 83.12 81 ALA A N 1
ATOM 647 C CA . ALA A 1 81 ? 7.719 8.187 -8.601 1.00 83.12 81 ALA A CA 1
ATOM 648 C C . ALA A 1 81 ? 8.900 7.956 -9.546 1.00 83.12 81 ALA A C 1
ATOM 650 O O . ALA A 1 81 ? 9.081 6.853 -10.055 1.00 83.12 81 ALA A O 1
ATOM 651 N N . SER A 1 82 ? 9.707 8.988 -9.771 1.00 81.44 82 SER A N 1
ATOM 652 C CA . SER A 1 82 ? 10.925 8.902 -10.582 1.00 81.44 82 SER A CA 1
ATOM 653 C C . SER A 1 82 ? 12.041 9.672 -9.905 1.00 81.44 82 SER A C 1
ATOM 655 O O . SER A 1 82 ? 11.750 10.723 -9.343 1.00 81.44 82 SER A O 1
ATOM 657 N N . ASN A 1 83 ? 13.290 9.231 -10.056 1.00 68.88 83 ASN A N 1
ATOM 658 C CA . ASN A 1 83 ? 14.499 9.995 -9.722 1.00 68.88 83 ASN A CA 1
ATOM 659 C C . ASN A 1 83 ? 14.534 10.515 -8.264 1.00 68.88 83 ASN A C 1
ATOM 661 O O . ASN A 1 83 ? 13.944 11.548 -7.952 1.00 68.88 83 ASN A O 1
ATOM 665 N N . ASN A 1 84 ? 15.241 9.823 -7.363 1.00 62.94 84 ASN A N 1
ATOM 666 C CA . ASN A 1 84 ? 15.386 10.191 -5.940 1.00 62.94 84 ASN A CA 1
ATOM 667 C C . ASN A 1 84 ? 14.058 10.516 -5.215 1.00 62.94 84 ASN A C 1
ATOM 669 O O . ASN A 1 84 ? 14.025 11.349 -4.312 1.00 62.94 84 ASN A O 1
ATOM 673 N N . GLY A 1 85 ? 12.950 9.879 -5.609 1.00 56.50 85 GLY A N 1
ATOM 674 C CA . GLY A 1 85 ? 11.653 10.057 -4.950 1.00 56.50 85 GLY A CA 1
ATOM 675 C C . GLY A 1 85 ? 10.852 11.288 -5.386 1.00 56.50 85 GLY A C 1
ATOM 676 O O . GLY A 1 85 ? 9.892 11.649 -4.703 1.00 56.50 85 GLY A O 1
ATOM 677 N N . ILE A 1 86 ? 11.178 11.930 -6.519 1.00 62.75 86 ILE A N 1
ATOM 678 C CA . ILE A 1 86 ? 10.305 12.972 -7.079 1.00 62.75 86 ILE A CA 1
ATOM 679 C C . ILE A 1 86 ? 8.998 12.319 -7.545 1.00 62.75 86 ILE A C 1
ATOM 681 O O . ILE A 1 86 ? 8.919 11.660 -8.586 1.00 62.75 86 ILE A O 1
ATOM 685 N N . MET A 1 87 ? 7.951 12.544 -6.758 1.00 62.66 87 MET A N 1
ATOM 686 C CA . MET A 1 87 ? 6.583 12.135 -7.050 1.00 62.66 87 MET A CA 1
ATOM 687 C C . MET A 1 87 ? 6.003 13.048 -8.131 1.00 62.66 87 MET A C 1
ATOM 689 O O . MET A 1 87 ? 5.684 14.210 -7.870 1.00 62.66 87 MET A O 1
ATOM 693 N N . LYS A 1 88 ? 5.848 12.540 -9.356 1.00 60.88 88 LYS A N 1
ATOM 694 C CA . LYS A 1 88 ? 5.179 13.278 -10.430 1.00 60.88 88 LYS A CA 1
ATOM 695 C C . LYS A 1 88 ? 3.706 12.902 -10.460 1.00 60.88 88 LYS A C 1
ATOM 697 O O . LYS A 1 88 ? 3.331 11.773 -10.770 1.00 60.88 88 LYS A O 1
ATOM 702 N N . MET A 1 89 ? 2.857 13.888 -10.188 1.00 55.22 89 MET A N 1
ATOM 703 C CA . MET A 1 89 ? 1.429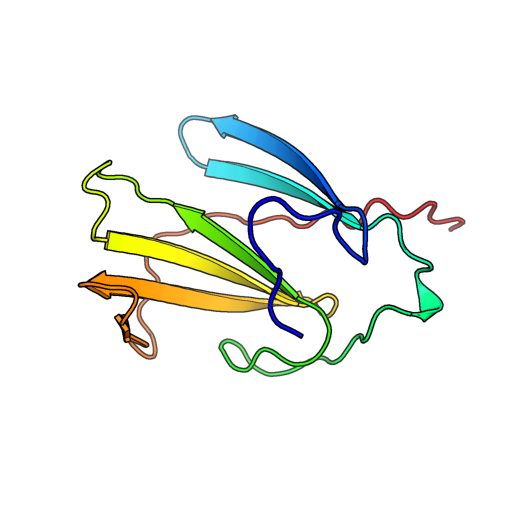 13.782 -10.464 1.00 55.22 89 MET A CA 1
ATOM 704 C C . MET A 1 89 ? 1.209 14.087 -11.944 1.00 55.22 89 MET A C 1
ATOM 706 O O . MET A 1 89 ? 1.394 15.222 -12.378 1.00 55.22 89 MET A O 1
ATOM 710 N N . LYS A 1 90 ? 0.809 13.087 -12.733 1.00 51.28 90 LYS A N 1
ATOM 711 C CA . LYS A 1 90 ? 0.156 13.368 -14.013 1.00 51.28 90 LYS A CA 1
ATOM 712 C C . LYS A 1 90 ? -1.347 13.288 -13.797 1.00 51.28 90 LYS A C 1
ATOM 714 O O . LYS A 1 90 ? -1.898 12.194 -13.701 1.00 51.28 90 LYS A O 1
ATOM 719 N N . ALA A 1 91 ? -1.996 14.447 -13.713 1.00 44.69 91 ALA A N 1
ATOM 720 C CA . ALA A 1 91 ? -3.450 14.523 -13.665 1.00 44.69 91 ALA A CA 1
ATOM 721 C C . ALA A 1 91 ? -4.051 13.747 -14.852 1.00 44.69 91 ALA A C 1
ATOM 723 O O . ALA A 1 91 ? -3.632 13.931 -15.995 1.00 44.69 91 ALA A O 1
ATOM 724 N N . GLY A 1 92 ? -4.992 12.843 -14.571 1.00 48.06 92 GLY A N 1
ATOM 725 C CA . GLY A 1 92 ? -5.711 12.077 -15.593 1.00 48.06 92 GLY A CA 1
ATOM 726 C C . GLY A 1 92 ? -4.938 10.931 -16.258 1.00 48.06 92 GLY A C 1
ATOM 727 O O . GLY A 1 92 ? -5.468 10.330 -17.188 1.00 48.06 92 GLY A O 1
ATOM 728 N N . THR A 1 93 ? -3.718 10.593 -15.817 1.00 43.78 93 THR A N 1
ATOM 729 C CA . THR A 1 93 ? -2.999 9.417 -16.345 1.00 43.78 93 THR A CA 1
ATOM 730 C C . THR A 1 93 ? -3.256 8.196 -15.467 1.00 43.78 93 THR A C 1
ATOM 732 O O . THR A 1 93 ? -2.736 8.097 -14.361 1.00 43.78 93 THR A O 1
ATOM 735 N N . GLN A 1 94 ? -4.046 7.252 -15.976 1.00 46.69 94 GLN A N 1
ATOM 736 C CA . GLN A 1 94 ? -4.214 5.933 -15.374 1.00 46.69 94 GLN A CA 1
ATOM 737 C C . GLN A 1 94 ? -3.052 5.032 -15.815 1.00 46.69 94 GLN A C 1
ATOM 739 O O . GLN A 1 94 ? -2.993 4.603 -16.966 1.00 46.69 94 GLN A O 1
ATOM 744 N N . TYR A 1 95 ? -2.109 4.759 -14.916 1.00 48.97 95 TYR A N 1
ATOM 745 C CA . TYR A 1 95 ? -0.992 3.851 -15.183 1.00 48.97 95 TYR A CA 1
ATOM 746 C C . TYR A 1 95 ? -1.430 2.398 -14.970 1.00 48.97 95 TYR A C 1
ATOM 748 O O . TYR A 1 95 ? -1.168 1.821 -13.923 1.00 48.97 95 TYR A O 1
ATOM 756 N N . GLY A 1 96 ? -2.131 1.822 -15.953 1.00 37.84 96 GLY A N 1
ATOM 757 C CA . GLY A 1 96 ? -2.634 0.446 -15.881 1.00 37.84 96 GLY A CA 1
ATOM 758 C C . GLY A 1 96 ? -3.697 0.242 -14.792 1.00 37.84 96 GLY A C 1
ATOM 759 O O . GLY A 1 96 ? -3.796 0.983 -13.818 1.00 37.84 96 GLY A O 1
ATOM 760 N N . ILE A 1 97 ? -4.565 -0.752 -14.960 1.00 35.91 97 ILE A N 1
ATOM 761 C CA . ILE A 1 97 ? -5.581 -1.070 -13.950 1.00 35.91 97 ILE A CA 1
ATOM 762 C C . ILE A 1 97 ? -4.985 -2.116 -13.006 1.00 35.91 97 ILE A C 1
ATOM 764 O O . ILE A 1 97 ? -5.228 -3.308 -13.162 1.00 35.91 97 ILE A O 1
ATOM 768 N N . LEU A 1 98 ? -4.214 -1.681 -12.009 1.00 41.44 98 LEU A N 1
ATOM 769 C CA . LEU A 1 98 ? -3.987 -2.506 -10.824 1.00 41.44 98 LEU A CA 1
ATOM 770 C C . LEU A 1 98 ? -5.261 -2.442 -9.977 1.00 41.44 98 LEU A C 1
ATOM 772 O O . LEU A 1 98 ? -5.612 -1.403 -9.419 1.00 41.44 98 LEU A O 1
ATOM 776 N N . LYS A 1 99 ? -6.008 -3.551 -9.924 1.00 42.88 99 LYS A N 1
ATOM 777 C CA . LYS A 1 99 ? -7.190 -3.660 -9.062 1.00 42.88 99 LYS A CA 1
ATOM 778 C C . LYS A 1 99 ? -6.744 -3.825 -7.613 1.00 42.88 99 LYS A C 1
ATOM 780 O O . LYS A 1 99 ? -6.661 -4.936 -7.096 1.00 42.88 99 LYS A O 1
ATOM 785 N N . LEU A 1 100 ? -6.494 -2.705 -6.943 1.00 44.78 100 LEU A N 1
ATOM 786 C CA . LEU A 1 100 ? -6.246 -2.703 -5.511 1.00 44.78 100 LEU A CA 1
ATOM 787 C C . LEU A 1 100 ? -7.572 -2.901 -4.766 1.00 44.78 100 LEU A C 1
ATOM 789 O O . LEU A 1 100 ? -8.422 -2.013 -4.731 1.00 44.78 100 LEU A O 1
ATOM 793 N N . LYS A 1 101 ? -7.760 -4.081 -4.172 1.00 41.56 101 LYS A N 1
ATOM 794 C CA . LYS A 1 101 ? -8.885 -4.350 -3.275 1.00 41.56 101 LYS A CA 1
ATOM 795 C C . LYS A 1 101 ? -8.378 -4.377 -1.840 1.00 41.56 101 LYS A C 1
ATOM 797 O O . LYS A 1 101 ? -7.952 -5.420 -1.355 1.00 41.56 101 LYS A O 1
ATOM 802 N N . LEU A 1 102 ? -8.460 -3.242 -1.150 1.00 45.66 102 LEU A N 1
ATOM 803 C CA . LEU A 1 102 ? -8.291 -3.229 0.298 1.00 45.66 102 LEU A CA 1
ATOM 804 C C . LEU A 1 102 ? -9.499 -3.904 0.928 1.00 45.66 102 LEU A C 1
ATOM 806 O O . LEU A 1 102 ? -10.617 -3.397 0.890 1.00 45.66 102 LEU A O 1
ATOM 810 N N . ILE A 1 103 ? -9.258 -5.075 1.495 1.00 44.41 103 ILE A N 1
ATOM 811 C CA . ILE A 1 103 ? -10.200 -5.703 2.404 1.00 44.41 103 ILE A CA 1
ATOM 812 C C . ILE A 1 103 ? -9.716 -5.322 3.791 1.00 44.41 103 ILE A C 1
ATOM 814 O O . ILE A 1 103 ? -8.789 -5.938 4.318 1.00 44.41 103 ILE A O 1
ATOM 818 N N . VAL A 1 104 ? -10.338 -4.292 4.363 1.00 44.03 104 VAL A N 1
ATOM 819 C CA . VAL A 1 104 ? -10.250 -4.045 5.800 1.00 44.03 104 VAL A CA 1
ATOM 820 C C . VAL A 1 104 ? -10.950 -5.228 6.465 1.00 44.03 104 VAL A C 1
ATOM 822 O O . VAL A 1 104 ? -12.172 -5.280 6.558 1.00 44.03 104 VAL A O 1
ATOM 825 N N . MET A 1 105 ? -10.173 -6.252 6.820 1.00 40.34 105 MET A N 1
ATOM 826 C CA . MET A 1 105 ? -10.666 -7.418 7.549 1.00 40.34 105 MET A CA 1
ATOM 827 C C . MET A 1 105 ? -10.852 -7.022 9.011 1.00 40.34 105 MET A C 1
ATOM 829 O O . MET A 1 105 ? -10.048 -7.413 9.866 1.00 40.34 105 MET A O 1
ATOM 833 N N . ASP A 1 106 ? -11.870 -6.218 9.287 1.00 46.75 106 ASP A N 1
ATOM 834 C CA . ASP A 1 106 ? -12.325 -6.041 10.653 1.00 46.75 106 ASP A CA 1
ATOM 835 C C . ASP A 1 106 ? -13.239 -7.205 11.048 1.00 46.75 106 ASP A C 1
ATOM 837 O O . ASP A 1 106 ? -13.855 -7.855 10.195 1.00 46.75 106 ASP A O 1
ATOM 841 N N . GLY A 1 107 ? -13.287 -7.497 12.344 1.00 37.50 107 GLY A N 1
ATOM 842 C CA . GLY A 1 107 ? -14.262 -8.395 12.947 1.00 37.50 107 GLY A CA 1
ATOM 843 C C . GLY A 1 107 ? -15.661 -7.793 12.862 1.00 37.50 107 GLY A C 1
ATOM 844 O O . GLY A 1 107 ? -16.246 -7.448 13.882 1.00 37.50 107 GLY A O 1
ATOM 845 N N . MET A 1 108 ? -16.183 -7.677 11.640 1.00 32.75 108 MET A N 1
ATOM 846 C CA . MET A 1 108 ? -17.513 -7.181 11.325 1.00 32.75 108 MET A CA 1
ATOM 847 C C . MET A 1 108 ? -18.539 -8.147 11.926 1.00 32.75 108 MET A C 1
ATOM 849 O O . MET A 1 108 ? -18.953 -9.142 11.330 1.00 32.75 108 MET A O 1
ATOM 853 N N . GLN A 1 109 ? -18.914 -7.872 13.171 1.00 37.38 109 GLN A N 1
ATOM 854 C CA . GLN A 1 109 ? -20.255 -8.148 13.643 1.00 37.38 109 GLN A CA 1
ATOM 855 C C . GLN A 1 109 ? -21.201 -7.299 12.784 1.00 37.38 109 GLN A C 1
ATOM 857 O O . GLN A 1 109 ? -21.351 -6.108 13.034 1.00 37.38 109 GLN A O 1
ATOM 862 N N . ARG A 1 110 ? -21.844 -7.998 11.839 1.00 37.75 110 ARG A N 1
ATOM 863 C CA . ARG A 1 110 ? -23.000 -7.625 11.003 1.00 37.75 110 ARG A CA 1
ATOM 864 C C . ARG A 1 110 ? -22.748 -6.742 9.787 1.00 37.75 110 ARG A C 1
ATOM 866 O O . ARG A 1 110 ? -22.215 -5.627 9.934 1.00 37.75 110 ARG A O 1
#

Secondary structure (DSSP, 8-state):
-PPPTTS--SS-EEEEEEE-SS-EEEEEEE-S-GGG--B----TT---BSEEEEEE-TT--SSEEEEEEEETT--EEEEEEETTTEEE--TT---S--------------

pLDDT: mean 75.92, std 18.12, range [32.75, 92.5]

Sequence (110 aa):
MQPEENTQPSNQTKFKLLFDDNAIYVFVKSLINPDEIVNRLTRRDQLDGDAIYIAFDSNNDKINSFVFGLSSAGTQRDVFASNNGIMKMKAGTQYGILKLKLIVMDGMQR

Radius of gyration: 14.9 Å; chains: 1; bounding box: 39×28×34 Å

Foldseek 3Di:
DDDDPPDDDPWDKDWDWDDDPAAIEIEIETPDDPVPFFADDDAAQPDDTAKDKDWDPPVPPVFWTWIWMAGPNGHIYIWIAGGPGPTDDDPPDDPGDHPYDYDHPDPDPD